Protein AF-A0A920FII6-F1 (afdb_monomer)

Structure (mmCIF, N/CA/C/O backbone):
data_AF-A0A920FII6-F1
#
_entry.id   AF-A0A920FII6-F1
#
loop_
_atom_site.group_PDB
_atom_site.id
_atom_site.type_symbol
_atom_site.label_atom_id
_atom_site.label_alt_id
_atom_site.label_comp_id
_atom_site.label_asym_id
_atom_site.label_entity_id
_atom_site.label_seq_id
_atom_site.pdbx_PDB_ins_code
_atom_site.Cartn_x
_atom_site.Cartn_y
_atom_site.Cartn_z
_atom_site.occupancy
_atom_site.B_iso_or_equiv
_atom_site.auth_seq_id
_atom_site.auth_comp_id
_atom_site.auth_asym_id
_atom_site.auth_atom_id
_atom_site.pdbx_PDB_model_num
ATOM 1 N N . MET A 1 1 ? -0.993 5.975 -13.001 1.00 71.50 1 MET A N 1
ATOM 2 C CA . MET A 1 1 ? -2.172 5.268 -13.548 1.00 71.50 1 MET A CA 1
ATOM 3 C C . MET A 1 1 ? -3.113 6.305 -14.144 1.00 71.50 1 MET A C 1
ATOM 5 O O . MET A 1 1 ? -3.184 7.395 -13.590 1.00 71.50 1 MET A O 1
ATOM 9 N N . LEU A 1 2 ? -3.792 6.009 -15.255 1.00 81.12 2 LEU A N 1
ATOM 10 C CA . LEU A 1 2 ? -4.825 6.904 -15.793 1.00 81.12 2 LEU A CA 1
ATOM 11 C C . LEU A 1 2 ? -6.051 6.912 -14.866 1.00 81.12 2 LEU A C 1
ATOM 13 O O . LEU A 1 2 ? -6.405 5.871 -14.311 1.00 81.12 2 LEU A O 1
ATOM 17 N N . LEU A 1 3 ? -6.695 8.071 -14.706 1.00 82.06 3 LEU A N 1
ATOM 18 C CA . LEU A 1 3 ? -7.861 8.234 -13.828 1.00 82.06 3 LEU A CA 1
ATOM 19 C C . LEU A 1 3 ? -8.981 7.240 -14.170 1.00 82.06 3 LEU A C 1
ATOM 21 O O . LEU A 1 3 ? -9.539 6.615 -13.270 1.00 82.06 3 LEU A O 1
ATOM 25 N N . ASP A 1 4 ? -9.236 7.026 -15.460 1.00 85.75 4 ASP A N 1
ATOM 26 C CA . ASP A 1 4 ? -10.268 6.098 -15.935 1.00 85.75 4 ASP A CA 1
ATOM 27 C C . ASP A 1 4 ? -10.007 4.661 -15.469 1.00 85.75 4 ASP A C 1
ATOM 29 O O . ASP A 1 4 ? -10.919 3.974 -15.013 1.00 85.75 4 ASP A O 1
ATOM 33 N N . THR A 1 5 ? -8.742 4.226 -15.479 1.00 86.06 5 THR A N 1
ATOM 34 C CA . THR A 1 5 ? -8.347 2.898 -14.986 1.00 86.06 5 THR A CA 1
ATOM 35 C C . THR A 1 5 ? -8.580 2.759 -13.485 1.00 86.06 5 THR A C 1
AT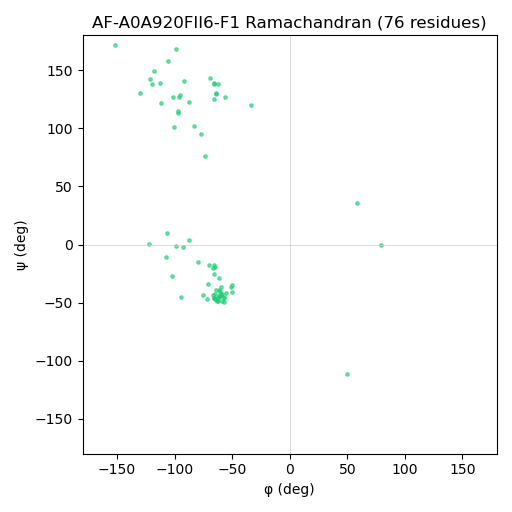OM 37 O O . THR A 1 5 ? -9.086 1.735 -13.029 1.00 86.06 5 THR A O 1
ATOM 40 N N . TYR A 1 6 ? -8.236 3.783 -12.701 1.00 87.69 6 TYR A N 1
ATOM 41 C CA . TYR A 1 6 ? -8.493 3.773 -11.262 1.00 87.69 6 TYR A CA 1
ATOM 42 C C . TYR A 1 6 ? -9.997 3.679 -10.970 1.00 87.69 6 TYR A C 1
ATOM 44 O O . TYR A 1 6 ? -10.424 2.871 -10.142 1.00 87.69 6 TYR A O 1
ATOM 52 N N . MET A 1 7 ? -10.805 4.471 -11.681 1.00 89.62 7 MET A N 1
ATOM 53 C CA . MET A 1 7 ? -12.258 4.479 -11.523 1.00 89.62 7 MET A CA 1
ATOM 54 C C . MET A 1 7 ? -12.886 3.143 -11.920 1.00 89.62 7 MET A C 1
ATOM 56 O O . MET A 1 7 ? -13.777 2.666 -11.217 1.00 89.62 7 MET A O 1
ATOM 60 N N . GLU A 1 8 ? -12.393 2.500 -12.978 1.00 89.94 8 GLU A N 1
ATOM 61 C CA . GLU A 1 8 ? -12.831 1.162 -13.374 1.00 89.94 8 GLU A CA 1
ATOM 62 C C . GLU A 1 8 ? -12.516 0.118 -12.293 1.00 89.94 8 GLU A C 1
ATOM 64 O O . GLU A 1 8 ? -13.411 -0.624 -11.881 1.00 89.94 8 GLU A O 1
ATOM 69 N N . ILE A 1 9 ? -11.280 0.092 -11.776 1.00 89.25 9 ILE A N 1
ATOM 70 C CA . ILE A 1 9 ? -10.880 -0.821 -10.692 1.00 89.25 9 ILE A CA 1
ATOM 71 C C . ILE A 1 9 ? -11.781 -0.608 -9.474 1.00 89.25 9 ILE A C 1
ATOM 73 O O . ILE A 1 9 ? -12.368 -1.559 -8.954 1.00 89.25 9 ILE A O 1
ATOM 77 N N . LYS A 1 10 ? -11.952 0.650 -9.050 1.00 87.88 10 LYS A N 1
ATOM 78 C CA . LYS A 1 10 ? -12.816 1.014 -7.923 1.00 87.88 10 LYS A CA 1
ATOM 79 C C . LYS A 1 10 ? -14.260 0.570 -8.154 1.00 87.88 10 LYS A C 1
ATOM 81 O O . LYS A 1 10 ? -14.892 0.046 -7.238 1.00 87.88 10 LYS A O 1
ATOM 86 N N . HIS A 1 11 ? -14.790 0.760 -9.359 1.00 90.94 11 HIS A N 1
ATOM 87 C CA . HIS A 1 11 ? -16.142 0.339 -9.709 1.00 90.94 11 HIS A CA 1
ATOM 88 C C . HIS A 1 11 ? -16.297 -1.184 -9.627 1.00 90.94 11 HIS A C 1
ATOM 90 O O . HIS A 1 11 ? -17.212 -1.665 -8.962 1.00 90.94 11 HIS A O 1
ATOM 96 N N . LYS A 1 12 ? -15.381 -1.955 -10.225 1.00 90.44 12 LYS A N 1
ATOM 97 C CA . LYS A 1 12 ? -15.420 -3.426 -10.191 1.00 90.44 12 LYS A CA 1
ATOM 98 C C . LYS A 1 12 ? -15.314 -3.967 -8.765 1.00 90.44 12 LYS A C 1
ATOM 100 O O . LYS A 1 12 ? -16.105 -4.830 -8.389 1.00 90.44 12 LYS A O 1
ATOM 105 N N . LEU A 1 13 ? -14.401 -3.428 -7.955 1.00 90.00 13 LEU A N 1
ATOM 106 C CA . LEU A 1 13 ? -14.272 -3.802 -6.544 1.00 90.00 13 LEU A CA 1
ATOM 107 C C . LEU A 1 13 ? -15.568 -3.530 -5.768 1.00 90.00 13 LEU A C 1
ATOM 109 O O . LEU A 1 13 ? -16.041 -4.395 -5.036 1.00 90.00 13 LEU A O 1
ATOM 113 N N . ASN A 1 14 ? -16.203 -2.379 -5.990 1.00 87.69 14 ASN A N 1
ATOM 114 C CA . ASN A 1 14 ? -17.457 -2.038 -5.319 1.00 87.69 14 ASN A CA 1
ATOM 115 C C . ASN A 1 14 ? -18.666 -2.858 -5.791 1.00 87.69 14 ASN A C 1
A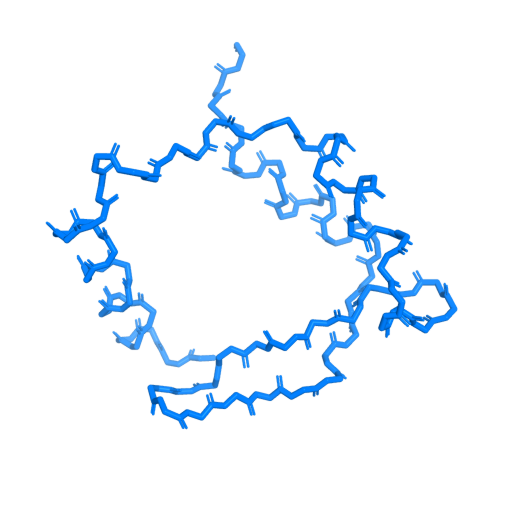TOM 117 O O . ASN A 1 14 ? -19.557 -3.132 -4.994 1.00 87.69 14 ASN A O 1
ATOM 121 N N . VAL A 1 15 ? -18.740 -3.236 -7.067 1.00 92.50 15 VAL A N 1
ATOM 122 C CA . VAL A 1 15 ? -19.875 -4.020 -7.579 1.00 92.50 15 VAL A CA 1
ATOM 123 C C . VAL A 1 15 ? -19.784 -5.475 -7.130 1.00 92.50 15 VAL A C 1
ATOM 125 O O . VAL A 1 15 ? -20.787 -6.046 -6.713 1.00 92.50 15 VAL A O 1
ATOM 128 N N . PHE A 1 16 ? -18.593 -6.073 -7.196 1.00 92.44 16 PHE A N 1
ATOM 129 C CA . PHE A 1 16 ? -18.438 -7.519 -7.010 1.00 92.44 16 PHE A CA 1
ATOM 130 C C . PHE A 1 16 ? -17.916 -7.920 -5.630 1.00 92.44 16 PHE A C 1
ATOM 132 O O . PHE A 1 16 ? -18.212 -9.017 -5.170 1.00 92.44 16 PHE A O 1
ATOM 139 N N . PHE A 1 17 ? -17.161 -7.050 -4.955 1.00 89.12 17 PHE A N 1
ATOM 140 C CA . PHE A 1 17 ? -16.433 -7.405 -3.733 1.00 89.12 17 PHE A CA 1
ATOM 141 C C . PHE A 1 17 ? -16.796 -6.546 -2.524 1.00 89.12 17 PHE A C 1
ATOM 143 O O . PHE A 1 17 ? -16.268 -6.784 -1.444 1.00 89.12 17 PHE A O 1
ATOM 150 N N . LYS A 1 18 ? -17.721 -5.586 -2.650 1.00 83.19 18 LYS A N 1
ATOM 151 C CA . LYS A 1 18 ? -18.127 -4.708 -1.540 1.00 83.19 18 LYS A CA 1
ATOM 152 C C . LYS A 1 18 ? -18.495 -5.445 -0.243 1.00 83.19 18 LYS A C 1
ATOM 154 O O . LYS A 1 18 ? -18.072 -4.965 0.800 1.00 83.19 18 LYS A O 1
ATOM 159 N N . PRO A 1 19 ? -19.204 -6.593 -0.251 1.00 85.81 19 PRO A N 1
ATOM 160 C CA . PRO A 1 19 ? -19.479 -7.331 0.987 1.00 85.81 19 PRO A CA 1
ATOM 161 C C . PRO A 1 19 ? -18.230 -7.912 1.670 1.00 85.81 19 PRO A C 1
ATOM 163 O O . PRO A 1 19 ? -18.291 -8.279 2.837 1.00 85.81 19 PRO A O 1
ATOM 166 N N . HIS A 1 20 ? -17.118 -8.028 0.941 1.00 85.00 20 HIS A N 1
ATOM 167 C CA . HIS A 1 20 ? -15.860 -8.626 1.395 1.00 85.00 20 HIS A CA 1
ATOM 168 C C . HIS A 1 20 ? -14.755 -7.594 1.650 1.00 85.00 20 HIS A C 1
ATOM 170 O O . HIS A 1 20 ? -13.708 -7.946 2.190 1.00 85.00 20 HIS A O 1
ATOM 176 N N . LEU A 1 21 ? -14.957 -6.343 1.236 1.00 80.38 21 LEU A N 1
ATOM 177 C CA . LEU A 1 21 ? -13.995 -5.264 1.413 1.00 80.38 21 LEU A CA 1
ATOM 178 C C . LEU A 1 21 ? -14.416 -4.406 2.601 1.00 80.38 21 LEU A C 1
ATOM 180 O O . LEU A 1 21 ? -15.289 -3.549 2.477 1.00 80.38 21 LEU A O 1
ATOM 184 N N . ASP A 1 22 ? -13.763 -4.631 3.737 1.00 76.31 22 ASP A N 1
ATOM 185 C CA . ASP A 1 22 ? -13.786 -3.701 4.858 1.00 76.31 22 ASP A CA 1
ATOM 186 C C . ASP A 1 22 ? -12.528 -2.829 4.807 1.00 76.31 22 ASP A C 1
ATOM 188 O O . ASP A 1 22 ? -11.404 -3.319 4.920 1.00 76.31 22 ASP A O 1
ATOM 192 N N . PHE A 1 23 ? -12.723 -1.530 4.587 1.00 73.69 23 PHE A N 1
ATOM 193 C CA . PHE A 1 23 ? -11.635 -0.555 4.578 1.00 73.69 23 PHE A CA 1
ATOM 194 C C . PHE A 1 23 ? -11.339 0.009 5.975 1.00 73.69 23 PHE A C 1
ATOM 196 O O . PHE A 1 23 ? -10.463 0.859 6.097 1.00 73.69 23 PHE A O 1
ATOM 203 N N . ASN A 1 24 ? -12.009 -0.474 7.027 1.00 78.19 24 ASN A N 1
ATOM 204 C CA . ASN A 1 24 ? -11.699 -0.148 8.414 1.00 78.19 24 ASN A CA 1
ATOM 205 C C . ASN A 1 24 ? -10.420 -0.866 8.876 1.00 78.19 24 ASN A C 1
ATOM 207 O O . ASN A 1 24 ? -10.450 -1.879 9.578 1.00 78.19 24 ASN A O 1
ATOM 211 N N . ILE A 1 25 ? -9.274 -0.357 8.430 1.00 82.06 25 ILE A N 1
ATOM 212 C CA . ILE A 1 25 ? -7.972 -0.958 8.710 1.00 82.06 25 ILE A CA 1
ATOM 213 C C . ILE A 1 25 ? -7.334 -0.381 9.980 1.00 82.06 25 ILE A C 1
ATOM 215 O O . ILE A 1 25 ? -7.328 0.829 10.208 1.00 82.06 25 ILE A O 1
ATOM 219 N N . ASP A 1 26 ? -6.692 -1.240 10.776 1.00 87.69 26 ASP A N 1
ATOM 220 C CA . ASP A 1 26 ? -5.721 -0.784 11.774 1.00 87.69 26 ASP A CA 1
ATOM 221 C C . ASP A 1 26 ? -4.404 -0.427 11.073 1.00 87.69 26 ASP A C 1
ATOM 223 O O . ASP A 1 26 ? -3.549 -1.283 10.822 1.00 87.69 26 ASP A O 1
ATOM 227 N N . GLU A 1 27 ? -4.242 0.861 10.763 1.00 88.50 27 GLU A N 1
ATOM 228 C CA . GLU A 1 27 ? -3.070 1.409 10.074 1.00 88.50 27 GLU A CA 1
ATOM 229 C C . GLU A 1 27 ? -1.737 0.981 10.713 1.00 88.50 27 GLU A C 1
ATOM 231 O O . GLU A 1 27 ? -0.755 0.776 9.999 1.00 88.50 27 GLU A O 1
ATOM 236 N N . LYS A 1 28 ? -1.680 0.828 12.049 1.00 89.25 28 LYS A N 1
ATOM 237 C CA . LYS A 1 28 ? -0.441 0.479 12.759 1.00 89.25 28 LYS A CA 1
ATOM 238 C C . LYS A 1 28 ? -0.070 -0.969 12.500 1.00 89.25 28 LYS A C 1
ATOM 240 O O . LYS A 1 28 ? 1.085 -1.244 12.173 1.00 89.25 28 LYS A O 1
ATOM 245 N N . SER A 1 29 ? -1.043 -1.869 12.620 1.00 90.19 29 SER A N 1
ATOM 246 C CA . SER A 1 29 ? -0.848 -3.292 12.348 1.00 90.19 29 SER A CA 1
ATOM 247 C C . SER A 1 29 ? -0.530 -3.531 10.875 1.00 90.19 29 SER A C 1
ATOM 249 O O . SER A 1 29 ? 0.456 -4.197 10.566 1.00 90.19 29 SER A O 1
ATOM 251 N N . VAL A 1 30 ? -1.284 -2.909 9.961 1.00 91.12 30 VAL A N 1
ATOM 252 C CA . VAL A 1 30 ? -1.039 -3.005 8.512 1.00 91.12 30 VAL A CA 1
ATOM 253 C C . VAL A 1 30 ? 0.360 -2.509 8.155 1.00 91.12 30 VAL A C 1
ATOM 255 O O . VAL A 1 30 ? 1.110 -3.218 7.484 1.00 91.12 30 VAL A O 1
ATOM 258 N N . PHE A 1 31 ? 0.757 -1.335 8.655 1.00 92.50 31 PHE A N 1
ATOM 259 C CA . PHE A 1 31 ? 2.112 -0.833 8.443 1.00 92.50 31 PHE A CA 1
ATOM 260 C C . PHE A 1 31 ? 3.170 -1.769 9.043 1.00 92.50 31 PHE A C 1
ATOM 262 O O . PHE A 1 31 ? 4.217 -1.978 8.434 1.00 92.50 31 PHE A O 1
ATOM 269 N N . GLY A 1 32 ? 2.908 -2.347 10.218 1.00 92.12 32 GLY A N 1
ATOM 270 C CA . GLY A 1 32 ? 3.781 -3.327 10.859 1.00 92.12 32 GLY A CA 1
ATOM 271 C C . GLY A 1 32 ? 4.047 -4.542 9.971 1.00 92.12 32 GLY A C 1
ATOM 272 O O . GLY A 1 32 ? 5.207 -4.919 9.806 1.00 92.12 32 GLY A O 1
ATOM 273 N N . PHE A 1 33 ? 3.008 -5.101 9.343 1.00 92.19 33 PHE A N 1
ATOM 274 C CA . PHE A 1 33 ? 3.155 -6.199 8.384 1.00 92.19 33 PHE A CA 1
ATOM 275 C C . PHE A 1 33 ? 3.940 -5.771 7.143 1.00 92.19 33 PHE A C 1
ATOM 277 O O . PHE A 1 33 ? 4.901 -6.439 6.769 1.00 92.19 33 PHE A O 1
ATOM 284 N N . MET A 1 34 ? 3.590 -4.625 6.550 1.00 92.62 34 MET A N 1
ATOM 285 C CA . MET A 1 34 ? 4.272 -4.110 5.360 1.00 92.62 34 MET A CA 1
ATOM 286 C C . MET A 1 34 ? 5.753 -3.841 5.616 1.00 92.62 34 MET A C 1
ATOM 288 O O . MET A 1 34 ? 6.578 -4.187 4.786 1.00 92.62 34 MET A O 1
ATOM 292 N N . ALA A 1 35 ? 6.116 -3.252 6.758 1.00 89.94 35 ALA A N 1
ATOM 293 C CA . ALA A 1 35 ? 7.493 -2.868 7.069 1.00 89.94 35 ALA A CA 1
ATOM 294 C C . ALA A 1 35 ? 8.451 -4.061 7.237 1.00 89.94 35 ALA A C 1
ATOM 296 O O . ALA A 1 35 ? 9.661 -3.872 7.108 1.00 89.94 35 ALA A O 1
ATOM 297 N N . HIS A 1 36 ? 7.920 -5.260 7.496 1.00 88.00 36 HIS A N 1
ATOM 298 C CA . HIS A 1 36 ? 8.684 -6.504 7.632 1.00 88.00 36 HIS A CA 1
ATOM 299 C C . HIS A 1 36 ? 8.517 -7.442 6.426 1.00 88.00 36 HIS A C 1
ATOM 301 O O . HIS A 1 36 ? 8.955 -8.593 6.481 1.00 88.00 36 HIS A O 1
ATOM 307 N N . ASP A 1 37 ? 7.893 -6.976 5.340 1.00 90.44 37 ASP A N 1
ATOM 308 C CA . ASP A 1 37 ? 7.794 -7.752 4.109 1.00 90.44 37 ASP A CA 1
ATOM 309 C C . ASP A 1 37 ? 9.189 -8.034 3.526 1.00 90.44 37 ASP A C 1
ATOM 311 O O . ASP A 1 37 ? 10.068 -7.167 3.500 1.00 90.44 37 ASP A O 1
ATOM 315 N N . LYS A 1 38 ? 9.394 -9.266 3.047 1.00 87.69 38 LYS A N 1
ATOM 316 C CA . LYS A 1 38 ? 10.682 -9.747 2.523 1.00 87.69 38 LYS A CA 1
ATOM 317 C C . LYS A 1 38 ? 11.138 -9.010 1.260 1.00 87.69 38 LYS A C 1
ATOM 319 O O . LYS A 1 38 ? 12.312 -9.096 0.922 1.00 87.69 38 LYS A O 1
ATOM 324 N N . LYS A 1 39 ? 10.225 -8.340 0.549 1.00 85.69 39 LYS A N 1
ATOM 325 C CA . LYS A 1 39 ? 10.525 -7.565 -0.665 1.00 85.69 39 LYS A CA 1
ATOM 326 C C . LYS A 1 39 ? 11.118 -6.191 -0.366 1.00 85.69 39 LYS A C 1
ATOM 328 O O . LYS A 1 39 ? 11.625 -5.543 -1.279 1.00 85.69 39 LYS A O 1
ATOM 333 N N . ASN A 1 40 ? 11.026 -5.723 0.877 1.00 88.25 40 ASN A N 1
ATOM 334 C CA . ASN A 1 40 ? 11.527 -4.408 1.245 1.00 88.25 40 ASN A CA 1
ATOM 335 C C . ASN A 1 40 ? 13.044 -4.338 1.112 1.00 88.25 40 ASN A C 1
ATOM 33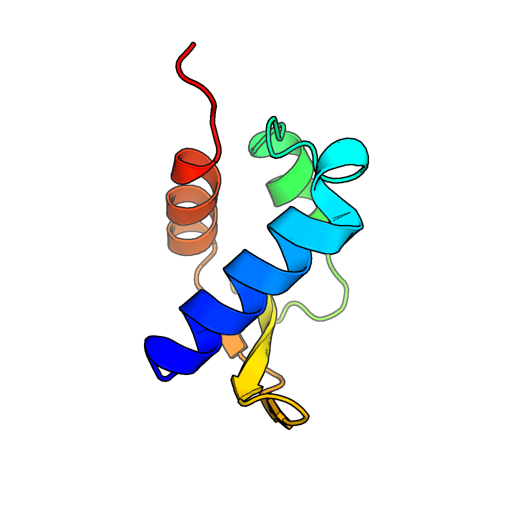7 O O . ASN A 1 40 ? 13.763 -5.242 1.537 1.00 88.25 40 ASN A O 1
ATOM 341 N N . ASN A 1 41 ? 13.517 -3.208 0.599 1.00 78.25 41 ASN A N 1
ATOM 342 C CA . ASN A 1 41 ? 14.930 -2.906 0.504 1.00 78.25 41 ASN A CA 1
ATOM 343 C C . ASN A 1 41 ? 15.282 -1.763 1.464 1.00 78.25 41 ASN A C 1
ATOM 345 O O . ASN A 1 41 ? 14.715 -0.669 1.401 1.00 78.25 41 ASN A O 1
ATOM 349 N N . HIS A 1 42 ? 16.213 -2.024 2.381 1.00 76.62 42 HIS A N 1
ATOM 350 C CA . HIS A 1 42 ? 16.677 -1.062 3.382 1.00 76.62 42 HIS A CA 1
ATOM 351 C C . HIS A 1 42 ? 15.538 -0.352 4.159 1.00 76.62 42 HIS A C 1
ATOM 353 O O . HIS A 1 42 ? 14.862 -0.940 5.008 1.00 76.62 42 HIS A O 1
ATOM 359 N N . SER A 1 43 ? 15.373 0.956 3.929 1.00 82.31 43 SER A N 1
ATOM 360 C CA . SER A 1 43 ? 14.464 1.863 4.634 1.00 82.31 43 SER A CA 1
ATOM 361 C C . SER A 1 43 ? 13.145 2.115 3.893 1.00 82.31 43 SER A C 1
ATOM 363 O O . SER A 1 43 ? 12.285 2.810 4.442 1.00 82.31 43 SER A O 1
ATOM 365 N N . LEU A 1 44 ? 12.955 1.534 2.706 1.00 92.44 44 LEU A N 1
ATOM 366 C CA . LEU A 1 44 ? 11.791 1.737 1.841 1.00 92.44 44 LEU A CA 1
ATOM 367 C C . LEU A 1 44 ? 10.854 0.523 1.875 1.00 92.44 44 LEU A C 1
ATOM 369 O O . LEU A 1 44 ? 11.256 -0.577 2.256 1.00 92.44 44 LEU A O 1
ATOM 373 N N . ILE A 1 45 ? 9.587 0.739 1.519 1.00 93.94 45 ILE A N 1
ATOM 374 C CA . ILE A 1 45 ? 8.608 -0.337 1.334 1.00 93.94 45 ILE A CA 1
ATOM 375 C C . ILE A 1 45 ? 8.457 -0.584 -0.161 1.00 93.94 45 ILE A C 1
ATOM 377 O O . ILE A 1 45 ? 8.216 0.358 -0.916 1.00 93.94 45 ILE A O 1
ATOM 381 N N . ASN A 1 46 ? 8.617 -1.838 -0.574 1.00 94.75 46 ASN A N 1
ATOM 382 C CA . ASN A 1 46 ? 8.565 -2.227 -1.977 1.00 94.75 46 ASN A CA 1
ATOM 383 C C . ASN A 1 46 ? 7.161 -2.727 -2.339 1.00 94.75 46 ASN A C 1
ATOM 385 O O . ASN A 1 46 ? 6.621 -3.633 -1.699 1.00 94.75 46 ASN A O 1
ATOM 389 N N . PHE A 1 47 ? 6.581 -2.146 -3.386 1.00 93.69 47 PHE A N 1
ATOM 390 C CA . PHE A 1 47 ? 5.273 -2.509 -3.902 1.00 93.69 47 PHE A CA 1
ATOM 391 C C . PHE A 1 47 ? 5.333 -3.019 -5.338 1.00 93.69 47 PHE A C 1
ATOM 393 O O . PHE A 1 47 ? 6.105 -2.569 -6.183 1.00 93.69 47 PHE A O 1
ATOM 400 N N . SER A 1 48 ? 4.397 -3.916 -5.635 1.00 93.88 48 SER A N 1
ATOM 401 C CA . SER A 1 48 ? 3.960 -4.177 -7.000 1.00 93.88 48 SER A CA 1
ATOM 402 C C . SER A 1 48 ? 2.689 -3.371 -7.241 1.00 93.88 48 SER A C 1
ATOM 404 O O . SER A 1 48 ? 1.670 -3.629 -6.600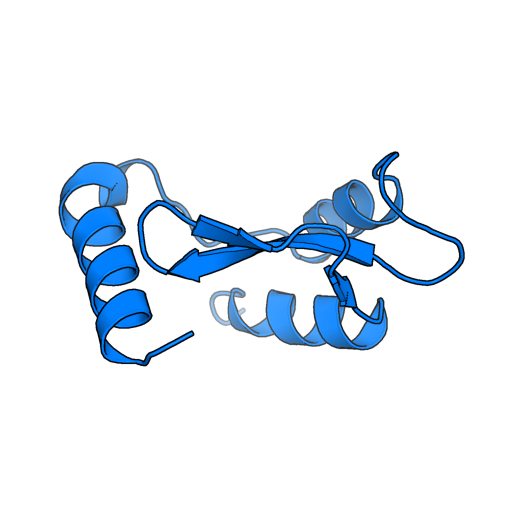 1.00 93.88 48 SER A O 1
ATOM 406 N N . LEU A 1 49 ? 2.749 -2.378 -8.128 1.00 92.00 49 LEU A N 1
ATOM 407 C CA . LEU A 1 49 ? 1.643 -1.461 -8.379 1.00 92.00 49 LEU A CA 1
ATOM 408 C C . LEU A 1 49 ? 1.055 -1.652 -9.781 1.00 92.00 49 LEU A C 1
ATOM 410 O O . LEU A 1 49 ? 1.793 -1.796 -10.757 1.00 92.00 49 LEU A O 1
ATOM 414 N N . PRO A 1 50 ? -0.276 -1.603 -9.924 1.00 90.69 50 PRO A N 1
ATOM 415 C CA . PRO A 1 50 ? -0.915 -1.619 -11.232 1.00 90.69 50 PRO A CA 1
ATOM 416 C C . PRO A 1 50 ? -0.546 -0.371 -12.049 1.00 90.69 50 PRO A C 1
ATOM 418 O O . PRO A 1 50 ? -0.694 0.765 -11.592 1.00 90.69 50 PRO A O 1
ATOM 421 N N . LYS A 1 51 ? -0.115 -0.575 -13.297 1.00 88.75 51 LYS A N 1
ATOM 422 C CA . LYS A 1 51 ? 0.126 0.514 -14.261 1.00 88.75 51 LYS A CA 1
ATOM 423 C C . LYS A 1 51 ? -1.087 0.747 -15.153 1.00 88.75 51 LYS A C 1
ATOM 425 O O . LYS A 1 51 ? -1.494 1.893 -15.351 1.00 88.75 51 LYS A O 1
ATOM 430 N N . LYS A 1 52 ? -1.657 -0.355 -15.651 1.00 87.56 52 LYS A N 1
ATOM 431 C CA . LYS A 1 52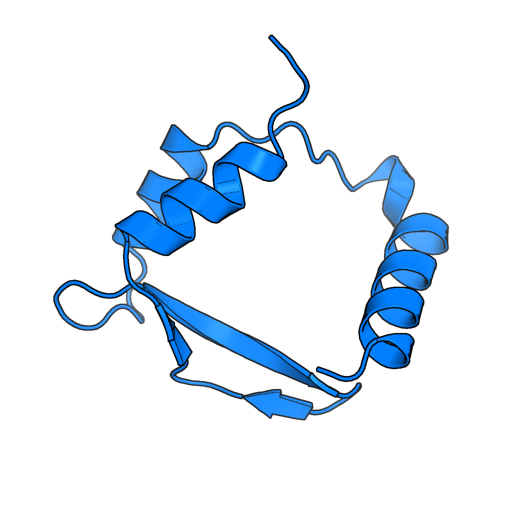 ? -2.934 -0.468 -16.372 1.00 87.56 52 LYS A CA 1
ATOM 432 C C . LYS A 1 52 ? -3.520 -1.867 -16.146 1.00 87.56 52 LYS A C 1
ATOM 434 O O . LYS A 1 52 ? -2.844 -2.733 -15.597 1.00 87.56 52 LYS A O 1
ATOM 439 N N . ILE A 1 53 ? -4.759 -2.107 -16.571 1.00 85.94 53 ILE A N 1
ATOM 440 C CA . ILE A 1 53 ? -5.358 -3.448 -16.500 1.00 85.94 53 ILE A CA 1
ATOM 441 C C . ILE A 1 53 ? -4.472 -4.451 -17.254 1.00 85.94 53 ILE A C 1
ATOM 443 O O . ILE A 1 53 ? -4.096 -4.216 -18.401 1.00 85.94 53 ILE A O 1
ATOM 447 N N . GLY A 1 54 ? -4.109 -5.545 -16.580 1.00 88.69 54 GLY A N 1
ATOM 448 C CA . GLY A 1 54 ? -3.218 -6.576 -17.117 1.00 88.69 54 GLY A CA 1
ATOM 449 C C . GLY A 1 54 ? -1.717 -6.249 -17.078 1.00 88.69 54 GLY A C 1
ATOM 450 O O . GLY A 1 54 ? -0.931 -7.099 -17.480 1.00 88.69 54 GLY A O 1
ATOM 451 N N . GLU A 1 55 ? -1.292 -5.076 -16.584 1.00 92.94 55 GLU A N 1
ATOM 452 C CA . GLU A 1 55 ? 0.132 -4.712 -16.445 1.00 92.94 55 GLU A CA 1
ATOM 453 C C . GLU A 1 55 ? 0.460 -4.183 -15.040 1.00 92.94 55 GLU A C 1
ATOM 455 O O . GLU A 1 55 ? -0.174 -3.256 -14.525 1.00 92.94 55 GLU A O 1
ATOM 460 N N . VAL A 1 56 ? 1.518 -4.737 -14.447 1.00 93.81 56 VAL A N 1
ATOM 461 C CA . VAL A 1 56 ? 2.021 -4.392 -13.113 1.00 93.81 56 VAL A CA 1
ATOM 462 C C . VAL A 1 56 ? 3.453 -3.876 -13.231 1.00 93.81 56 VAL A C 1
ATOM 464 O O . VAL A 1 56 ? 4.254 -4.434 -13.977 1.00 93.81 56 VAL A O 1
ATOM 467 N N . ILE A 1 57 ? 3.775 -2.819 -12.487 1.00 94.38 57 ILE A N 1
ATOM 468 C CA . ILE A 1 57 ? 5.151 -2.382 -12.239 1.00 94.38 57 ILE A CA 1
ATOM 469 C C . ILE A 1 57 ? 5.589 -2.992 -10.910 1.00 94.38 57 ILE A C 1
ATOM 471 O O . ILE A 1 57 ? 4.877 -2.878 -9.912 1.00 94.38 57 ILE A O 1
ATOM 475 N N . ILE A 1 58 ? 6.742 -3.651 -10.908 1.00 92.94 58 ILE A N 1
ATOM 476 C CA . ILE A 1 58 ? 7.385 -4.196 -9.709 1.00 92.94 58 ILE A CA 1
ATOM 477 C C . ILE A 1 58 ? 8.475 -3.246 -9.215 1.00 92.94 58 ILE A C 1
ATOM 479 O O . ILE A 1 58 ? 8.845 -2.315 -9.929 1.00 92.94 58 ILE A O 1
ATOM 483 N N . ASP A 1 59 ? 8.977 -3.495 -8.008 1.00 92.31 59 ASP A N 1
ATOM 484 C CA . ASP A 1 59 ? 10.088 -2.745 -7.418 1.00 92.31 59 ASP A CA 1
ATOM 485 C C . ASP A 1 59 ? 9.811 -1.2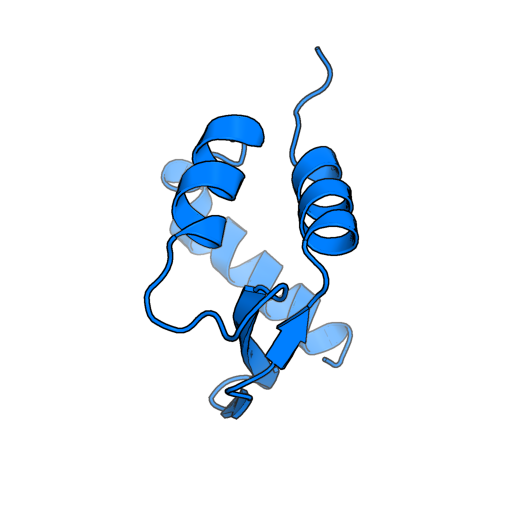43 -7.288 1.00 92.31 59 ASP A C 1
ATOM 487 O O . ASP A 1 59 ? 10.695 -0.400 -7.438 1.00 92.31 59 ASP A O 1
ATOM 491 N N . VAL A 1 60 ? 8.551 -0.897 -6.992 1.00 93.25 60 VAL A N 1
ATOM 492 C CA . VAL A 1 60 ? 8.176 0.480 -6.671 1.00 93.25 60 VAL A CA 1
ATOM 493 C C . VAL A 1 60 ? 8.467 0.730 -5.200 1.00 93.25 60 VAL A C 1
ATOM 495 O O . VAL A 1 60 ? 7.711 0.315 -4.321 1.00 93.25 60 VAL A O 1
ATOM 498 N N . GLU A 1 61 ? 9.570 1.417 -4.935 1.00 94.12 61 GLU A N 1
ATOM 499 C CA . GLU A 1 61 ? 10.007 1.746 -3.583 1.00 94.12 61 GLU A CA 1
ATOM 500 C C . GLU A 1 61 ? 9.377 3.062 -3.102 1.00 94.12 61 GLU A C 1
ATOM 502 O O . GLU A 1 61 ? 9.540 4.114 -3.720 1.00 94.12 61 GLU A O 1
ATOM 507 N N . ILE A 1 62 ? 8.662 3.011 -1.975 1.00 94.50 62 ILE A N 1
ATOM 508 C CA . ILE A 1 62 ? 8.000 4.170 -1.359 1.00 94.50 62 ILE A CA 1
ATOM 509 C C . ILE A 1 62 ? 8.531 4.370 0.061 1.00 94.50 62 ILE A C 1
ATOM 511 O O . ILE A 1 62 ? 8.788 3.416 0.803 1.00 94.50 62 ILE A O 1
ATOM 515 N N . ASN A 1 63 ? 8.688 5.628 0.475 1.00 94.50 63 ASN A N 1
ATOM 516 C CA . ASN A 1 63 ? 9.143 5.948 1.822 1.00 94.50 63 ASN A CA 1
ATOM 517 C C . ASN A 1 63 ? 8.113 5.508 2.879 1.00 94.50 63 ASN A C 1
ATOM 519 O O . ASN A 1 63 ? 6.914 5.755 2.756 1.00 94.50 63 ASN A O 1
ATOM 523 N N . LYS A 1 64 ? 8.589 4.927 3.986 1.00 91.88 64 LYS A N 1
ATOM 524 C CA . LYS A 1 64 ? 7.762 4.535 5.141 1.00 91.88 64 LYS A CA 1
ATOM 525 C C . LYS A 1 64 ? 6.855 5.658 5.663 1.00 91.88 64 LYS A C 1
ATOM 527 O O . LYS A 1 64 ? 5.742 5.377 6.098 1.00 91.88 64 LYS A O 1
ATOM 532 N N . ILE A 1 65 ? 7.316 6.910 5.654 1.00 92.12 65 ILE A N 1
ATOM 533 C CA . ILE A 1 65 ? 6.534 8.081 6.087 1.00 92.12 65 ILE A CA 1
ATOM 534 C C . ILE A 1 65 ? 5.357 8.322 5.140 1.00 92.12 65 ILE A C 1
ATOM 536 O O . ILE A 1 65 ? 4.239 8.545 5.599 1.00 92.12 65 ILE A O 1
ATOM 540 N N . GLU A 1 66 ? 5.599 8.227 3.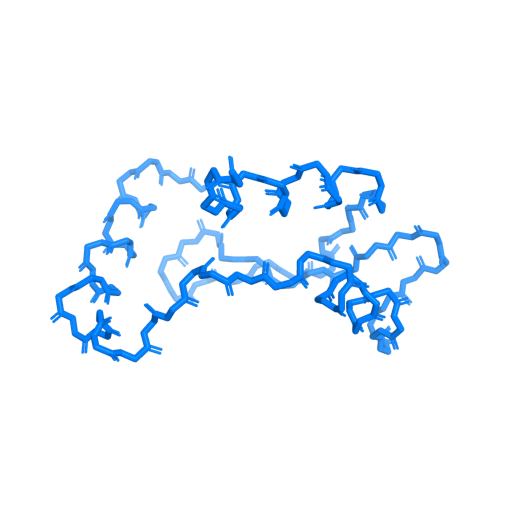835 1.00 93.69 66 GLU A N 1
ATOM 541 C CA . GLU A 1 66 ? 4.580 8.410 2.804 1.00 93.69 66 GLU A CA 1
ATOM 542 C C . GLU A 1 66 ? 3.528 7.299 2.869 1.00 93.69 66 GLU A C 1
ATOM 544 O O . GLU A 1 66 ? 2.338 7.594 2.947 1.00 93.69 66 GLU A O 1
ATOM 549 N N . VAL A 1 67 ? 3.951 6.034 2.992 1.00 93.00 67 VAL A N 1
ATOM 550 C CA . VAL A 1 67 ? 3.029 4.899 3.182 1.00 93.00 67 VAL A CA 1
ATOM 551 C C . VAL A 1 67 ? 2.155 5.099 4.420 1.00 93.00 67 VAL A C 1
ATOM 553 O O . VAL A 1 67 ? 0.940 4.927 4.354 1.00 93.00 67 VAL A O 1
ATOM 556 N N . LYS A 1 68 ? 2.741 5.518 5.551 1.00 91.31 68 LYS A N 1
ATOM 557 C CA . LYS A 1 68 ? 1.963 5.841 6.759 1.00 91.31 68 LYS A CA 1
ATOM 558 C C . LYS A 1 68 ? 0.959 6.965 6.522 1.00 91.31 68 LYS A C 1
ATOM 560 O O . LYS A 1 68 ? -0.109 6.928 7.119 1.00 91.31 68 LYS A O 1
ATOM 565 N N . SER A 1 69 ? 1.302 7.970 5.717 1.00 91.19 69 SER A N 1
ATOM 566 C CA . SER A 1 69 ? 0.387 9.066 5.391 1.00 91.19 69 SER A CA 1
ATOM 567 C C . SER A 1 69 ? -0.803 8.570 4.573 1.00 91.19 69 SER A C 1
ATOM 569 O O . SER A 1 69 ? -1.934 8.873 4.929 1.00 91.19 69 SER A O 1
ATOM 571 N N . ILE A 1 70 ? -0.556 7.746 3.551 1.00 90.50 70 ILE A N 1
ATOM 572 C CA . ILE A 1 70 ? -1.601 7.166 2.696 1.00 90.50 70 ILE A CA 1
ATOM 573 C C . ILE A 1 70 ? -2.549 6.284 3.516 1.00 90.50 70 ILE A C 1
ATOM 575 O O . ILE A 1 70 ? -3.764 6.394 3.392 1.00 90.50 70 ILE A O 1
ATOM 579 N N . LEU A 1 71 ? -2.017 5.432 4.401 1.00 89.62 71 LEU A N 1
ATOM 580 C CA . LEU A 1 71 ? -2.846 4.535 5.217 1.00 89.62 71 LEU A CA 1
ATOM 581 C C . LEU A 1 71 ? -3.815 5.286 6.143 1.00 89.62 71 LEU A C 1
ATOM 583 O O . LEU A 1 71 ? -4.897 4.774 6.421 1.00 89.62 71 LEU A O 1
ATOM 587 N N . LYS A 1 72 ? -3.470 6.505 6.580 1.00 87.56 72 LYS A N 1
ATOM 588 C CA . LYS A 1 72 ? -4.363 7.334 7.405 1.00 87.56 72 LYS A CA 1
ATOM 589 C C . LYS A 1 72 ? -5.625 7.770 6.664 1.00 87.56 72 LYS A C 1
ATOM 591 O O . LYS A 1 72 ? -6.627 8.028 7.317 1.00 87.56 72 LYS A O 1
ATOM 596 N N . GLU A 1 73 ? -5.603 7.841 5.334 1.00 82.81 73 GLU A N 1
ATOM 597 C CA . GLU A 1 73 ? -6.784 8.203 4.535 1.00 82.81 73 GLU A CA 1
ATOM 598 C C . GLU A 1 73 ? -7.861 7.108 4.550 1.00 82.81 73 GLU A C 1
ATOM 600 O O . GLU A 1 73 ? -9.020 7.374 4.242 1.00 82.81 73 GLU A O 1
ATOM 605 N N . PHE A 1 74 ? -7.495 5.883 4.943 1.00 77.81 74 PHE A N 1
ATOM 606 C CA . PHE A 1 74 ? -8.411 4.749 5.072 1.00 77.81 74 PHE A CA 1
ATOM 607 C C . PHE A 1 74 ? -8.986 4.596 6.482 1.00 77.81 74 PHE A C 1
ATOM 609 O O . PHE A 1 74 ? -9.834 3.734 6.703 1.00 77.81 74 PHE A O 1
ATOM 616 N N . LYS A 1 75 ? -8.585 5.441 7.443 1.00 67.44 75 LYS A N 1
ATOM 617 C CA . LYS A 1 75 ? -9.296 5.507 8.719 1.00 67.44 75 LYS A CA 1
ATOM 618 C C . LYS A 1 75 ? -10.699 6.045 8.487 1.00 67.44 75 LYS A C 1
ATOM 620 O O . LYS A 1 75 ? -10.882 7.158 8.001 1.00 67.44 75 LYS A O 1
ATOM 625 N N . VAL A 1 76 ? -11.695 5.287 8.931 1.00 55.38 76 VAL A N 1
ATOM 626 C CA . VAL A 1 76 ? -12.987 5.880 9.267 1.00 55.38 76 VAL A CA 1
ATOM 627 C C . VAL A 1 76 ? -12.727 6.815 10.447 1.00 55.38 76 VAL A C 1
ATOM 629 O O . VAL A 1 76 ? -12.047 6.416 11.392 1.00 55.38 76 VAL A O 1
ATOM 632 N N . ASN A 1 77 ? -13.191 8.064 10.350 1.00 45.91 77 ASN A N 1
ATOM 633 C CA . ASN A 1 77 ? -13.175 9.046 11.437 1.00 45.91 77 ASN A CA 1
ATOM 634 C C . ASN A 1 77 ? -13.381 8.354 12.795 1.00 45.91 77 ASN A C 1
ATOM 636 O O . ASN A 1 77 ? -14.395 7.679 12.979 1.00 45.91 77 ASN A O 1
ATOM 640 N N . GLY A 1 78 ? -12.406 8.494 13.696 1.00 41.25 78 GLY A N 1
ATOM 641 C CA . GLY A 1 78 ? -12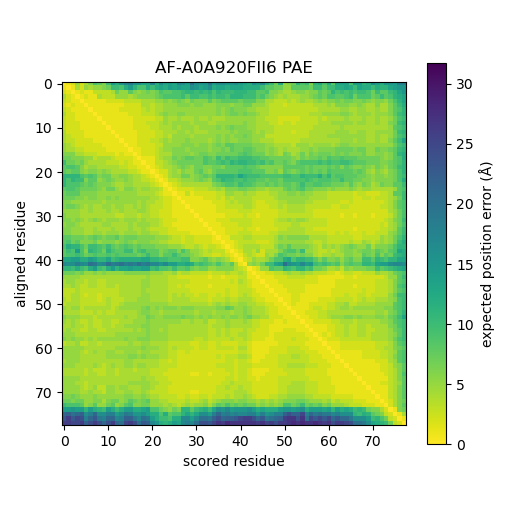.621 8.202 15.113 1.00 41.25 78 GLY A CA 1
ATOM 642 C C . GLY A 1 78 ? -13.606 9.190 15.712 1.00 41.25 78 GLY A C 1
ATOM 643 O O . GLY A 1 78 ? -13.570 10.366 15.282 1.00 41.25 78 GLY A O 1
#

Solvent-accessible surface area (backbone atoms only — not comparable to full-atom values): 4771 Å² total; per-residue (Å²): 106,57,67,68,58,54,52,50,53,53,49,53,45,55,74,78,37,43,98,77,59,76,63,78,55,62,52,68,61,53,48,54,54,55,75,68,39,89,74,40,56,94,80,32,37,48,37,75,44,75,54,49,93,98,41,72,42,66,81,44,70,40,50,56,68,57,53,56,55,57,44,56,73,43,46,68,83,127

Sequence (78 aa):
MLLDTYMEIKHKLNVFFKPHLDFNIDEKSVFGFMAHDKKNNHSLINFSLPKKIGEVIIDVEINKIEVKSILKEFKVNG

Foldseek 3Di:
DDPVQVVVVVVCCCVPPVVPDDLQDPLVVVLVVQCPDPLDDDQWGWDFADPGVPDTDGRDTHGSVVSSVVSVVSHDDD

pLDDT: mean 86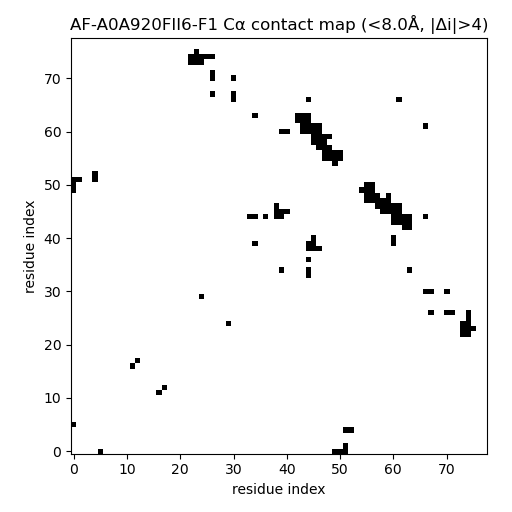.52, std 9.72, range [41.25, 94.75]

Nearest PDB structures (foldseek):
  3e5q-assembly1_A  TM=1.968E-01  e=1.462E+00  Desulfitobacterium hafniense DCB-2
  5aur-assembly2_G  TM=3.740E-01  e=9.472E+00  Hydrogenobacter thermophilus TK-6
  8ig0-assembly2_D  TM=2.691E-01  e=7.253E+00  Homo sapiens

Radius of gyration: 14.07 Å; Cα contacts (8 Å, |Δi|>4): 73; chains: 1; bounding box: 37×19×32 Å

Mean predicted aligned error: 5.21 Å

Secondary structure (DSSP, 8-state):
--HHHHHHHHHHHHHHSGGG------HHHHHHHHHT-TT--TTEEEEEEEEETTEEEEEEEEEHHHHHHHHHTT----